Protein AF-A0A3C0HSE2-F1 (afdb_monomer_lite)

Sequence (175 aa):
MSKLARQLGLPSIPPALRPSRVMRAMEFPMRAPSTPKGVAPLPRRRTTGADYDTEWARSKPARMARAAIVDGPMRLAVAGLASPDRQGADRLLELEGPVIFAANHHSHLDTPLLLTSIPEPWRHKIVVGAAADYFFGTRITGAMSALGIGAIPIERAKTGRKSADLAAELIDDGW

Secondary structure (DSSP, 8-state):
--HHHHHTTPPPPPGGG-HHHHHHH--TTTSPPPPPTTSPPPP----SGGG---GGGGSHHHHHHHHHHIIIIIHHHHHHHH------GGGGTT--S----------TTHHHHHHHHS-TTTGGG--EEEEHHHHTSSHHHHHHHHHHH-EEEE--SS--SHHHHHHHHHHHTT-

Structure (mmCIF, N/CA/C/O backbone):
data_AF-A0A3C0HSE2-F1
#
_entry.id   AF-A0A3C0HSE2-F1
#
loop_
_atom_site.group_PDB
_atom_site.id
_atom_site.type_symbol
_atom_site.label_atom_id
_atom_site.label_alt_id
_atom_site.label_comp_id
_atom_site.label_asym_id
_atom_site.label_entity_id
_atom_site.label_seq_id
_atom_site.pdbx_PDB_ins_code
_atom_site.Cartn_x
_atom_site.Cartn_y
_atom_site.Cartn_z
_atom_site.occupancy
_atom_site.B_iso_or_equiv
_atom_site.auth_seq_id
_atom_site.auth_comp_id
_atom_site.auth_asym_id
_atom_site.auth_atom_id
_atom_site.pdbx_PDB_model_num
ATOM 1 N N . MET A 1 1 ? 26.996 17.270 -12.291 1.00 54.97 1 MET A N 1
ATOM 2 C CA . MET A 1 1 ? 27.295 18.038 -11.063 1.00 54.97 1 MET A CA 1
ATOM 3 C C . MET A 1 1 ? 26.092 18.907 -10.766 1.00 54.97 1 MET A C 1
ATOM 5 O O . MET A 1 1 ? 25.758 19.732 -11.609 1.00 54.97 1 MET A O 1
ATOM 9 N N . SER A 1 2 ? 25.435 18.696 -9.625 1.00 69.00 2 SER A N 1
ATOM 10 C CA . SER A 1 2 ? 24.426 19.636 -9.118 1.00 69.00 2 SER A CA 1
ATOM 11 C C . SER A 1 2 ? 25.072 21.018 -8.934 1.00 69.00 2 SER A C 1
ATOM 13 O O . SER A 1 2 ? 26.244 21.085 -8.554 1.00 69.00 2 SER A O 1
ATOM 15 N N . LYS A 1 3 ? 24.348 22.112 -9.228 1.00 66.00 3 LYS A N 1
ATOM 16 C CA . LYS A 1 3 ? 24.824 23.499 -9.021 1.00 66.00 3 LYS A CA 1
ATOM 17 C C . LYS A 1 3 ? 25.347 23.709 -7.589 1.00 66.00 3 LYS A C 1
ATOM 19 O O . LYS A 1 3 ? 26.368 24.364 -7.413 1.00 66.00 3 LYS A O 1
ATOM 24 N N . LEU A 1 4 ? 24.725 23.039 -6.617 1.00 63.28 4 LEU A N 1
ATOM 25 C CA . LEU A 1 4 ? 25.046 23.105 -5.190 1.00 63.28 4 LEU A CA 1
ATOM 26 C C . LEU A 1 4 ? 26.478 22.640 -4.861 1.00 63.28 4 LEU A C 1
ATOM 28 O O . LEU A 1 4 ? 27.189 23.286 -4.103 1.00 63.28 4 LEU A O 1
ATOM 32 N N . ALA A 1 5 ? 26.943 21.549 -5.481 1.00 65.75 5 ALA A N 1
ATOM 33 C CA . ALA A 1 5 ? 28.267 20.978 -5.203 1.00 65.75 5 ALA A CA 1
ATOM 34 C C . ALA A 1 5 ? 29.418 21.858 -5.720 1.00 65.75 5 ALA A C 1
ATOM 36 O O . ALA A 1 5 ? 30.522 21.816 -5.189 1.00 65.75 5 ALA A O 1
ATOM 37 N N . ARG A 1 6 ? 29.146 22.668 -6.752 1.00 67.50 6 ARG A N 1
ATOM 38 C CA . ARG A 1 6 ? 30.095 23.644 -7.301 1.00 67.50 6 ARG A CA 1
ATOM 39 C C . ARG A 1 6 ? 30.214 24.883 -6.411 1.00 67.50 6 ARG A C 1
ATOM 41 O O . ARG A 1 6 ? 31.293 25.443 -6.306 1.00 67.50 6 ARG A O 1
ATOM 48 N N . GLN A 1 7 ? 29.112 25.274 -5.771 1.00 72.38 7 GLN A N 1
ATOM 49 C CA . GLN A 1 7 ? 29.040 26.432 -4.879 1.00 72.38 7 GLN A CA 1
ATOM 50 C C . GLN A 1 7 ? 29.695 26.163 -3.511 1.00 72.38 7 GLN A C 1
ATOM 52 O O . GLN A 1 7 ? 30.172 27.092 -2.874 1.00 72.38 7 GLN A O 1
ATOM 57 N N . LEU A 1 8 ? 29.771 24.893 -3.094 1.00 80.19 8 LEU A N 1
ATOM 58 C CA . LEU A 1 8 ? 30.380 24.441 -1.834 1.00 80.19 8 LEU A CA 1
ATOM 59 C C . LEU A 1 8 ? 31.861 24.024 -1.954 1.00 80.19 8 LEU A C 1
ATOM 61 O O . LEU A 1 8 ? 32.409 23.464 -1.011 1.00 80.19 8 LEU A O 1
ATOM 65 N N . GLY A 1 9 ? 32.508 24.234 -3.108 1.00 74.75 9 GLY A N 1
ATOM 66 C CA . GLY A 1 9 ? 33.935 23.920 -3.293 1.00 74.75 9 GLY A CA 1
ATOM 67 C C . GLY A 1 9 ? 34.300 22.434 -3.155 1.00 74.75 9 GLY A C 1
ATOM 68 O O . GLY A 1 9 ? 35.465 22.105 -2.946 1.00 74.75 9 GLY A O 1
ATOM 69 N N . LEU A 1 10 ? 33.325 21.524 -3.259 1.00 76.50 10 LEU A N 1
ATOM 70 C CA . LEU A 1 10 ? 33.567 20.094 -3.080 1.00 76.50 10 LEU A CA 1
ATOM 71 C C . LEU A 1 10 ? 34.383 19.527 -4.256 1.00 76.50 10 LEU A C 1
ATOM 73 O O . LEU A 1 10 ? 34.066 19.819 -5.417 1.00 76.50 10 LEU A O 1
ATOM 77 N N . PRO A 1 11 ? 35.397 18.678 -3.991 1.00 74.12 11 PRO A N 1
ATOM 78 C CA . PRO A 1 11 ? 36.208 18.079 -5.041 1.00 74.12 11 PRO A CA 1
ATOM 79 C C . PRO A 1 11 ? 35.335 17.247 -5.987 1.00 74.12 11 PRO A C 1
ATOM 81 O O . PRO A 1 11 ? 34.478 16.461 -5.574 1.00 74.12 11 PRO A O 1
ATOM 84 N N . SER A 1 12 ? 35.535 17.426 -7.293 1.00 71.50 12 SER A N 1
ATOM 85 C CA . SER A 1 12 ? 34.778 16.688 -8.300 1.00 71.50 12 SER A CA 1
ATOM 86 C C . SER A 1 12 ? 35.181 15.216 -8.294 1.00 71.50 12 SER A C 1
ATOM 88 O O . SER A 1 12 ? 36.361 14.906 -8.446 1.00 71.50 12 SER A O 1
ATOM 90 N N . ILE A 1 13 ? 34.203 14.311 -8.208 1.00 71.56 13 ILE A N 1
ATOM 91 C CA . ILE A 1 13 ? 34.463 12.869 -8.294 1.00 71.56 13 ILE A CA 1
ATOM 92 C C . ILE A 1 13 ? 35.152 12.562 -9.637 1.00 71.56 13 ILE A C 1
ATOM 94 O O . ILE A 1 13 ? 34.571 12.869 -10.696 1.00 71.56 13 ILE A O 1
ATOM 98 N N . PRO A 1 14 ? 36.349 11.941 -9.621 1.00 76.44 14 PRO A N 1
ATOM 99 C CA . PRO A 1 14 ? 37.056 11.551 -10.830 1.00 76.44 14 PRO A CA 1
ATOM 100 C C . PRO A 1 14 ? 36.154 10.715 -11.746 1.00 76.44 14 PRO A C 1
ATOM 102 O O . PRO A 1 14 ? 35.391 9.880 -11.256 1.00 76.44 14 PRO A O 1
ATOM 105 N N . PRO A 1 15 ? 36.226 10.869 -13.080 1.00 70.69 15 PRO A N 1
ATOM 106 C CA . PRO A 1 15 ? 35.375 10.128 -14.013 1.00 70.69 15 PRO A CA 1
ATOM 107 C C . PRO A 1 15 ? 35.426 8.602 -13.846 1.00 70.69 15 PRO A C 1
ATOM 109 O O . PRO A 1 15 ? 34.449 7.928 -14.168 1.00 70.69 15 PRO A O 1
ATOM 112 N N . ALA A 1 16 ? 36.551 8.066 -13.365 1.00 70.44 16 ALA A N 1
ATOM 113 C CA . ALA A 1 16 ? 36.746 6.646 -13.067 1.00 70.44 16 ALA A CA 1
ATOM 114 C C . ALA A 1 16 ? 35.949 6.165 -11.839 1.00 70.44 16 ALA A C 1
ATOM 116 O O . ALA A 1 16 ? 35.506 5.026 -11.811 1.00 70.44 16 ALA A O 1
ATOM 117 N N . LEU A 1 17 ? 35.703 7.051 -10.870 1.00 70.19 17 LEU A N 1
ATOM 118 C CA . LEU A 1 17 ? 34.993 6.763 -9.619 1.00 70.19 17 LEU A CA 1
ATOM 119 C C . LEU A 1 17 ? 33.511 7.162 -9.674 1.00 70.19 17 LEU A C 1
ATOM 121 O O . LEU A 1 17 ? 32.805 7.130 -8.669 1.00 70.19 17 LEU A O 1
ATOM 125 N N . ARG A 1 18 ? 33.006 7.557 -10.849 1.00 78.38 18 ARG A N 1
ATOM 126 C CA . ARG A 1 18 ? 31.585 7.876 -11.013 1.00 78.38 18 ARG A CA 1
ATOM 127 C C . ARG A 1 18 ? 30.754 6.593 -10.890 1.00 78.38 18 ARG A C 1
ATOM 129 O O . ARG A 1 18 ? 30.978 5.677 -11.686 1.00 78.38 18 ARG A O 1
ATOM 136 N N . PRO A 1 19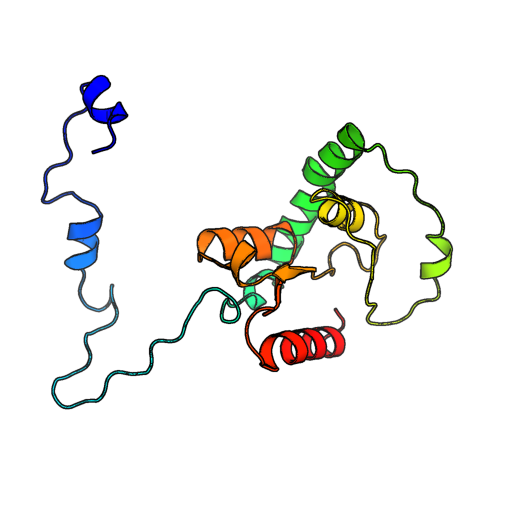 ? 29.735 6.549 -10.010 1.00 72.38 19 PRO A N 1
ATOM 137 C CA . PRO A 1 19 ? 28.938 5.342 -9.773 1.00 72.38 19 PRO A CA 1
ATOM 138 C C . PRO A 1 19 ? 28.349 4.736 -11.053 1.00 72.38 19 PRO A C 1
ATOM 140 O O . PRO A 1 19 ? 28.356 3.526 -11.238 1.00 72.38 19 PRO A O 1
ATOM 143 N N . SER A 1 20 ? 27.916 5.577 -11.998 1.00 74.06 20 SER A N 1
ATOM 144 C CA . SER A 1 20 ? 27.351 5.130 -13.276 1.00 74.06 20 SER A CA 1
ATOM 145 C C . SER A 1 20 ? 28.351 4.421 -14.196 1.00 74.06 20 SER A C 1
ATOM 147 O O . SER A 1 20 ? 27.945 3.573 -14.988 1.00 74.06 20 SER A O 1
ATOM 149 N N . ARG A 1 21 ? 29.646 4.757 -14.116 1.00 73.56 21 ARG A N 1
ATOM 150 C CA . ARG A 1 21 ? 30.704 4.120 -14.913 1.00 73.56 21 ARG A CA 1
ATOM 151 C C . ARG A 1 21 ? 31.123 2.797 -14.289 1.00 73.56 21 ARG A C 1
ATOM 153 O O . ARG A 1 21 ? 31.209 1.810 -15.008 1.00 73.56 21 ARG A O 1
ATOM 160 N N . VAL A 1 22 ? 31.282 2.780 -12.965 1.00 73.94 22 VAL A N 1
ATOM 161 C CA . VAL A 1 22 ? 31.542 1.560 -12.187 1.00 73.94 22 VAL A CA 1
ATOM 162 C C . VAL A 1 22 ? 30.430 0.540 -12.435 1.00 73.94 22 VAL A C 1
ATOM 164 O O . VAL A 1 22 ? 30.717 -0.581 -12.834 1.00 73.94 22 VAL A O 1
ATOM 167 N N . MET A 1 23 ? 29.158 0.949 -12.351 1.00 72.75 23 MET A N 1
ATOM 168 C CA . MET A 1 23 ? 28.027 0.058 -12.640 1.00 72.75 23 MET A CA 1
ATOM 169 C C . MET A 1 23 ? 27.995 -0.471 -14.079 1.00 72.75 23 MET A C 1
ATOM 171 O O . MET A 1 23 ? 27.506 -1.574 -14.311 1.00 72.75 23 MET A O 1
ATOM 175 N N . ARG A 1 24 ? 28.477 0.306 -15.057 1.00 71.88 24 ARG A N 1
ATOM 176 C CA . ARG A 1 24 ? 28.509 -0.105 -16.470 1.00 71.88 24 ARG A CA 1
ATOM 177 C C . ARG A 1 24 ? 29.668 -1.063 -16.773 1.00 71.88 24 ARG A C 1
ATOM 179 O O . ARG A 1 24 ? 29.560 -1.821 -17.726 1.00 71.88 24 ARG A O 1
ATOM 186 N N . ALA A 1 25 ? 30.736 -1.015 -15.979 1.00 78.38 25 ALA A N 1
ATOM 187 C CA . ALA A 1 25 ? 31.895 -1.899 -16.091 1.00 78.38 25 ALA A CA 1
ATOM 188 C C . ALA A 1 25 ? 31.715 -3.238 -15.354 1.00 78.38 25 ALA A C 1
ATOM 190 O O . ALA A 1 25 ? 32.562 -4.113 -15.481 1.00 78.38 25 ALA A O 1
ATOM 191 N N . MET A 1 26 ? 30.637 -3.407 -14.578 1.00 84.25 26 MET A N 1
ATOM 192 C CA . MET A 1 26 ? 30.343 -4.681 -13.925 1.00 84.25 26 MET A CA 1
ATOM 193 C C . MET A 1 26 ? 29.929 -5.736 -14.953 1.00 84.25 26 MET A C 1
ATOM 195 O O . MET A 1 26 ? 28.973 -5.539 -15.709 1.00 84.25 26 MET A O 1
ATOM 199 N N . GLU A 1 27 ? 30.618 -6.871 -14.922 1.00 84.75 27 GLU A N 1
ATOM 200 C CA . GLU A 1 27 ? 30.312 -8.054 -15.723 1.00 84.75 27 GLU A CA 1
ATOM 201 C C . GLU A 1 27 ? 29.588 -9.117 -14.885 1.00 84.75 27 GLU A C 1
ATOM 203 O O . GLU A 1 27 ? 29.265 -8.917 -13.709 1.00 84.75 27 GLU A O 1
ATOM 208 N N . PHE A 1 28 ? 29.284 -10.253 -15.505 1.00 83.25 28 PHE A N 1
ATOM 209 C CA . PHE A 1 28 ? 28.778 -11.423 -14.796 1.00 83.25 28 PHE A CA 1
ATOM 210 C C . PHE A 1 28 ? 29.772 -11.849 -13.694 1.00 83.25 28 PHE A C 1
ATOM 212 O O . PHE A 1 28 ? 30.975 -11.845 -13.954 1.00 83.25 28 PHE A O 1
ATOM 219 N N . PRO A 1 29 ? 29.325 -12.217 -12.476 1.00 84.81 29 PRO A N 1
ATOM 220 C CA . PRO A 1 29 ? 27.942 -12.445 -12.030 1.00 84.81 29 PRO A CA 1
ATOM 221 C C . PRO A 1 29 ? 27.221 -11.207 -11.468 1.00 84.81 29 PRO A C 1
ATOM 223 O O . PRO A 1 29 ? 26.049 -11.288 -11.109 1.00 84.81 29 PRO A O 1
ATOM 226 N N . MET A 1 30 ? 27.883 -10.051 -11.406 1.00 85.94 30 MET A N 1
ATOM 227 C CA . MET A 1 30 ? 27.337 -8.833 -10.788 1.00 85.94 30 MET A CA 1
ATOM 228 C C . MET A 1 30 ? 26.272 -8.138 -11.650 1.00 85.94 30 MET A C 1
ATOM 230 O O . MET A 1 30 ? 25.487 -7.326 -11.155 1.00 85.94 30 MET A O 1
ATOM 234 N N . ARG A 1 31 ? 26.224 -8.452 -12.949 1.00 82.69 31 ARG A N 1
ATOM 235 C CA . ARG A 1 31 ? 25.198 -8.001 -13.893 1.00 82.69 31 ARG A CA 1
ATOM 236 C C . ARG A 1 31 ? 24.801 -9.149 -14.820 1.00 82.69 31 ARG A C 1
ATOM 238 O O . ARG A 1 31 ? 25.627 -9.983 -15.179 1.00 82.69 31 ARG A O 1
ATOM 245 N N . ALA A 1 32 ? 23.533 -9.163 -15.235 1.00 81.44 32 ALA A N 1
ATOM 246 C CA . ALA A 1 32 ? 23.051 -10.116 -16.230 1.00 81.44 32 ALA A CA 1
ATOM 247 C C . ALA A 1 32 ? 23.893 -10.040 -17.526 1.00 81.44 32 ALA A C 1
ATOM 249 O O . ALA A 1 32 ? 24.188 -8.925 -17.982 1.00 81.44 32 ALA A O 1
ATOM 250 N N . PRO A 1 33 ? 24.260 -11.189 -18.124 1.00 83.56 33 PRO A N 1
ATOM 251 C CA . PRO A 1 33 ? 25.028 -11.222 -19.362 1.00 83.56 33 PRO A CA 1
ATOM 252 C C . PRO A 1 33 ? 24.231 -10.600 -20.516 1.00 83.56 33 PRO A C 1
ATOM 254 O O . PRO A 1 33 ? 22.997 -10.543 -20.497 1.00 83.56 33 PRO A O 1
ATOM 257 N N . SER A 1 34 ? 24.936 -10.115 -21.536 1.00 83.38 34 SER A N 1
ATOM 258 C CA . SER A 1 34 ? 24.299 -9.710 -22.787 1.00 83.38 34 SER A CA 1
ATOM 259 C C . SER A 1 34 ? 23.738 -10.931 -23.520 1.00 83.38 34 SER A C 1
ATOM 261 O O . SER A 1 34 ? 24.253 -12.042 -23.403 1.00 83.38 34 SER A O 1
ATOM 263 N N . THR A 1 35 ? 22.671 -10.730 -24.293 1.00 87.69 35 THR A N 1
ATOM 264 C CA . THR A 1 35 ? 22.144 -11.781 -25.167 1.00 87.69 35 THR A CA 1
ATOM 265 C C . THR A 1 35 ? 23.211 -12.165 -26.205 1.00 87.69 35 THR A C 1
ATOM 267 O O . THR A 1 35 ? 23.737 -11.261 -26.866 1.00 87.69 35 THR A O 1
ATOM 270 N N . PRO A 1 36 ? 23.544 -13.463 -26.363 1.00 90.25 36 PRO A N 1
ATOM 271 C CA . PRO A 1 36 ? 24.491 -13.918 -27.375 1.00 90.25 36 PRO A CA 1
ATOM 272 C C . PRO A 1 36 ? 24.096 -13.480 -28.788 1.00 90.25 36 PRO A C 1
ATOM 274 O O . PRO A 1 36 ? 22.914 -13.343 -29.112 1.00 90.25 36 PRO A O 1
ATOM 277 N N . LYS A 1 37 ? 25.093 -13.287 -29.657 1.00 89.31 37 LYS A N 1
ATOM 278 C CA . LYS A 1 37 ? 24.847 -12.966 -31.069 1.00 89.31 37 LYS A CA 1
ATOM 279 C C . LYS A 1 37 ? 24.054 -14.102 -31.727 1.00 89.31 37 LYS A C 1
ATOM 281 O O . LYS A 1 37 ? 24.362 -15.267 -31.509 1.00 89.31 37 LYS A O 1
ATOM 286 N N . GLY A 1 38 ? 23.049 -13.756 -32.530 1.00 91.00 38 GLY A N 1
ATOM 287 C CA . GLY A 1 38 ? 22.179 -14.728 -33.206 1.00 91.00 38 GLY A CA 1
ATOM 288 C C . GLY A 1 38 ? 20.994 -15.226 -32.371 1.00 91.00 38 GLY A C 1
ATOM 289 O O . GLY A 1 38 ? 20.150 -15.935 -32.906 1.00 91.00 38 GLY A O 1
ATOM 290 N N . VAL A 1 39 ? 20.883 -14.826 -31.097 1.00 90.38 39 VAL A N 1
ATOM 291 C CA . VAL A 1 39 ? 19.738 -15.160 -30.237 1.00 90.38 39 VAL A CA 1
ATOM 292 C C . VAL A 1 39 ? 18.840 -13.936 -30.071 1.00 90.38 39 VAL A C 1
ATOM 294 O O . VAL A 1 39 ? 19.315 -12.841 -29.765 1.00 90.38 39 VAL A O 1
ATOM 297 N N . ALA A 1 40 ? 17.531 -14.114 -30.259 1.00 88.06 40 ALA A N 1
ATOM 298 C CA . ALA A 1 40 ? 16.558 -13.056 -30.014 1.00 88.06 40 ALA A CA 1
ATOM 299 C C . ALA A 1 40 ? 16.554 -12.678 -28.516 1.00 88.06 40 ALA A C 1
ATOM 301 O O . ALA A 1 40 ? 16.404 -13.560 -27.665 1.00 88.06 40 ALA A O 1
ATOM 302 N N . PRO A 1 41 ? 16.712 -11.390 -28.157 1.00 85.88 41 PRO A N 1
ATOM 303 C CA . PRO A 1 41 ? 16.628 -10.963 -26.767 1.00 85.88 41 PRO A CA 1
ATOM 304 C C . PRO A 1 41 ? 15.264 -11.286 -26.163 1.00 85.88 41 PRO A C 1
ATOM 306 O O . PRO A 1 41 ? 14.230 -11.100 -26.807 1.00 85.88 41 PRO A O 1
ATOM 309 N N . LEU A 1 42 ? 15.258 -11.709 -24.897 1.00 84.38 42 LEU A N 1
ATOM 310 C CA . LEU A 1 42 ? 14.013 -11.896 -24.160 1.00 84.38 42 LEU A CA 1
ATOM 311 C C . LEU A 1 42 ? 13.225 -10.575 -24.104 1.00 84.38 42 LEU A C 1
ATOM 313 O O . LEU A 1 42 ? 13.831 -9.508 -23.921 1.00 84.38 42 LEU A O 1
ATOM 317 N N . PRO A 1 43 ? 11.883 -10.623 -24.198 1.00 84.50 43 PRO A N 1
ATOM 318 C CA . PRO A 1 43 ? 11.053 -9.448 -23.989 1.00 84.50 43 PRO A CA 1
ATOM 319 C C . PRO A 1 43 ? 11.379 -8.814 -22.637 1.00 84.50 43 PRO A C 1
ATOM 321 O O . PRO A 1 43 ? 11.395 -9.484 -21.600 1.00 84.50 43 PRO A O 1
ATOM 324 N N . ARG A 1 44 ? 11.649 -7.505 -22.626 1.00 79.50 44 ARG A N 1
ATOM 325 C CA . ARG A 1 44 ? 11.882 -6.787 -21.371 1.00 79.50 44 ARG A CA 1
ATOM 326 C C . ARG A 1 44 ? 10.583 -6.749 -20.576 1.00 79.50 44 ARG A C 1
ATOM 328 O O . ARG A 1 44 ? 9.655 -6.033 -20.946 1.00 79.50 44 ARG A O 1
ATOM 335 N N . ARG A 1 45 ? 10.542 -7.479 -19.462 1.00 83.75 45 ARG A N 1
ATOM 336 C CA . ARG A 1 45 ? 9.462 -7.355 -18.482 1.00 83.75 45 ARG A CA 1
ATOM 337 C C . ARG A 1 45 ? 9.501 -5.952 -17.884 1.00 83.75 45 ARG A C 1
ATOM 339 O O . ARG A 1 45 ? 10.546 -5.493 -17.415 1.00 83.75 45 ARG A O 1
ATOM 346 N N . ARG A 1 46 ? 8.367 -5.259 -17.936 1.00 87.88 46 ARG A N 1
ATOM 347 C CA . ARG A 1 46 ? 8.172 -4.014 -17.195 1.00 87.88 46 ARG A CA 1
ATOM 348 C C . ARG A 1 46 ? 8.116 -4.352 -15.706 1.00 87.88 46 ARG A C 1
ATOM 350 O O . ARG A 1 46 ? 7.651 -5.417 -15.332 1.00 87.88 46 ARG A O 1
ATOM 357 N N . THR A 1 47 ? 8.649 -3.466 -14.874 1.00 91.31 47 THR A N 1
ATOM 358 C CA . THR A 1 47 ? 8.710 -3.647 -13.410 1.00 91.31 47 THR A CA 1
ATOM 359 C C . THR A 1 47 ? 8.181 -2.407 -12.691 1.00 91.31 47 THR A C 1
ATOM 361 O O . THR A 1 47 ? 8.686 -2.037 -11.636 1.00 91.31 47 THR A O 1
ATOM 364 N N . THR A 1 48 ? 7.314 -1.657 -13.359 1.00 94.38 48 THR A N 1
ATOM 365 C CA . THR A 1 48 ? 6.726 -0.382 -12.934 1.00 94.38 48 THR A CA 1
ATOM 366 C C . THR A 1 48 ? 5.327 -0.294 -13.542 1.00 94.38 48 THR A C 1
ATOM 368 O O . THR A 1 48 ? 4.982 -1.079 -14.431 1.00 94.38 48 THR A O 1
ATOM 371 N N . GLY A 1 49 ? 4.518 0.657 -13.085 1.00 93.81 49 GLY A N 1
ATOM 372 C CA . GLY A 1 49 ? 3.120 0.761 -13.481 1.00 93.81 49 GLY A CA 1
ATOM 373 C C . GLY A 1 49 ? 2.332 -0.477 -13.057 1.00 93.81 49 GLY A C 1
ATOM 374 O O . GLY A 1 49 ? 2.552 -1.019 -11.976 1.00 93.81 49 GLY A O 1
ATOM 375 N N . ALA A 1 50 ? 1.454 -0.948 -13.944 1.00 93.38 50 ALA A N 1
ATOM 376 C CA . ALA A 1 50 ? 0.622 -2.131 -13.726 1.00 93.38 50 ALA A CA 1
ATOM 377 C C . ALA A 1 50 ? 1.431 -3.431 -13.564 1.00 93.38 50 ALA A C 1
ATOM 379 O O . ALA A 1 50 ? 0.908 -4.436 -13.096 1.00 93.38 50 ALA A O 1
ATOM 380 N N . ASP A 1 51 ? 2.710 -3.419 -13.951 1.00 93.62 51 ASP A N 1
ATOM 381 C CA . ASP A 1 51 ? 3.607 -4.572 -13.884 1.00 93.62 51 ASP A CA 1
ATOM 382 C C . ASP A 1 51 ? 4.510 -4.579 -12.643 1.00 93.62 51 ASP A C 1
ATOM 384 O O . ASP A 1 51 ? 5.422 -5.400 -12.553 1.00 93.62 51 ASP A O 1
ATOM 388 N N . TYR A 1 52 ? 4.315 -3.649 -11.706 1.00 95.81 52 TYR A N 1
ATOM 389 C CA . TYR A 1 52 ? 5.065 -3.658 -10.456 1.00 95.81 52 TYR A CA 1
ATOM 390 C C . TYR A 1 52 ? 4.612 -4.816 -9.556 1.00 95.81 52 TYR A C 1
ATOM 392 O O . TYR A 1 52 ? 3.422 -4.981 -9.299 1.00 95.81 52 TYR A O 1
ATOM 400 N N . ASP A 1 53 ? 5.574 -5.590 -9.056 1.00 95.19 53 ASP A N 1
ATOM 401 C CA . ASP A 1 53 ? 5.326 -6.689 -8.126 1.00 95.19 53 ASP A CA 1
ATOM 402 C C . ASP A 1 53 ? 5.138 -6.159 -6.695 1.00 95.19 53 ASP A C 1
ATOM 404 O O . ASP A 1 53 ? 6.048 -5.571 -6.103 1.00 95.19 53 ASP A O 1
ATOM 408 N N . THR A 1 54 ? 3.938 -6.361 -6.150 1.00 97.06 54 THR A N 1
ATOM 409 C CA . THR A 1 54 ? 3.546 -5.946 -4.796 1.00 97.06 54 THR A CA 1
ATOM 410 C C . THR A 1 54 ? 3.477 -7.102 -3.804 1.00 97.06 54 THR A C 1
ATOM 412 O O . THR A 1 54 ? 3.180 -6.867 -2.632 1.00 97.06 54 THR A O 1
ATOM 415 N N . GLU A 1 55 ? 3.751 -8.340 -4.223 1.00 96.62 55 GLU A N 1
ATOM 416 C CA . GLU A 1 55 ? 3.588 -9.528 -3.379 1.00 96.62 55 GLU A CA 1
ATOM 417 C C . GLU A 1 55 ? 4.470 -9.484 -2.135 1.00 96.62 55 GLU A C 1
ATOM 419 O O . GLU A 1 55 ? 4.007 -9.720 -1.016 1.00 96.62 55 GLU A O 1
ATOM 424 N N . TRP A 1 56 ? 5.715 -9.041 -2.290 1.00 97.50 56 TRP A N 1
ATOM 425 C CA . TRP A 1 56 ? 6.644 -8.879 -1.174 1.00 97.50 56 TRP A CA 1
ATOM 426 C C . TRP A 1 56 ? 6.097 -7.958 -0.062 1.00 97.50 56 TRP A C 1
ATOM 428 O O . TRP A 1 56 ? 6.404 -8.166 1.116 1.00 97.50 56 TRP A O 1
ATOM 438 N N . ALA A 1 57 ? 5.253 -6.972 -0.399 1.00 97.38 57 ALA A N 1
ATOM 439 C CA . ALA A 1 57 ? 4.669 -6.028 0.558 1.00 97.38 57 ALA A CA 1
ATOM 440 C C . ALA A 1 57 ? 3.534 -6.643 1.403 1.00 97.38 57 ALA A C 1
ATOM 442 O O . ALA A 1 57 ? 3.057 -6.026 2.366 1.00 97.38 57 ALA A O 1
ATOM 443 N N . ARG A 1 58 ? 3.115 -7.869 1.065 1.00 96.69 58 ARG A N 1
ATOM 444 C CA . ARG A 1 58 ? 2.173 -8.697 1.830 1.00 96.69 58 ARG A CA 1
ATOM 445 C C . ARG A 1 58 ? 2.866 -9.665 2.794 1.00 96.69 58 ARG A C 1
ATOM 447 O O . ARG A 1 58 ? 2.199 -10.255 3.644 1.00 96.69 58 ARG A O 1
ATOM 454 N N . SER A 1 59 ? 4.195 -9.781 2.739 1.00 97.31 59 SER A N 1
ATOM 455 C CA . SER A 1 59 ? 4.972 -10.567 3.706 1.00 97.31 59 SER A CA 1
ATOM 456 C C . SER A 1 59 ? 4.778 -10.067 5.147 1.00 97.31 59 SER A C 1
ATOM 458 O O . SER A 1 59 ? 4.536 -8.881 5.385 1.00 97.31 59 SER A O 1
ATOM 460 N N . LYS A 1 60 ? 4.915 -10.960 6.141 1.00 97.19 60 LYS A N 1
ATOM 461 C CA . LYS A 1 60 ? 4.751 -10.605 7.566 1.00 97.19 60 LYS A CA 1
ATOM 462 C C . LYS A 1 60 ? 5.613 -9.402 7.992 1.00 97.19 60 LYS A C 1
ATOM 464 O O . LYS A 1 60 ? 5.047 -8.493 8.598 1.00 97.19 60 LYS A O 1
ATOM 469 N N . PRO A 1 61 ? 6.916 -9.317 7.647 1.00 98.12 61 PRO A N 1
ATOM 470 C CA . PRO A 1 61 ? 7.730 -8.161 8.022 1.00 98.12 61 PRO A CA 1
ATOM 471 C C . PRO A 1 61 ? 7.230 -6.854 7.400 1.00 98.12 61 PRO A C 1
ATOM 473 O O . PRO A 1 61 ? 7.141 -5.843 8.092 1.00 98.12 61 PRO A O 1
ATOM 476 N N . ALA A 1 62 ? 6.845 -6.871 6.118 1.00 97.94 62 ALA A N 1
ATOM 477 C CA . ALA A 1 62 ? 6.307 -5.688 5.449 1.00 97.94 62 ALA A CA 1
ATOM 478 C C . ALA A 1 62 ? 4.977 -5.237 6.071 1.00 97.94 62 ALA A C 1
ATOM 480 O O . ALA A 1 62 ? 4.769 -4.044 6.286 1.00 97.94 62 ALA A O 1
ATOM 481 N N . ARG A 1 63 ? 4.101 -6.184 6.431 1.00 97.69 63 ARG A N 1
ATOM 482 C CA . ARG A 1 63 ? 2.840 -5.897 7.129 1.00 97.69 63 ARG A CA 1
ATOM 483 C C . ARG A 1 63 ? 3.062 -5.308 8.519 1.00 97.69 63 ARG A C 1
ATOM 485 O O . ARG A 1 63 ? 2.380 -4.355 8.872 1.00 97.69 63 ARG A O 1
ATOM 492 N N . MET A 1 64 ? 4.022 -5.828 9.283 1.00 98.19 64 MET A N 1
ATOM 493 C CA . MET A 1 64 ? 4.375 -5.278 10.597 1.00 98.19 64 MET A CA 1
ATOM 494 C C . MET A 1 64 ? 4.949 -3.864 10.483 1.00 98.19 64 MET A C 1
ATOM 496 O O . MET A 1 64 ? 4.550 -2.975 11.230 1.00 98.19 64 MET A O 1
ATOM 500 N N . ALA A 1 65 ? 5.843 -3.637 9.518 1.00 98.25 65 ALA A N 1
ATOM 501 C CA . ALA A 1 65 ? 6.376 -2.307 9.244 1.00 98.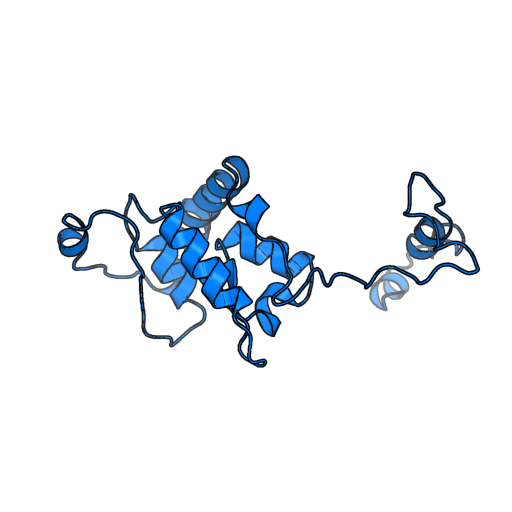25 65 ALA A CA 1
ATOM 502 C C . ALA A 1 65 ? 5.257 -1.329 8.851 1.00 98.25 65 ALA A C 1
ATOM 504 O O . ALA A 1 65 ? 5.197 -0.219 9.376 1.00 98.25 65 ALA A O 1
ATOM 505 N N . ARG A 1 66 ? 4.328 -1.758 7.988 1.00 98.25 66 ARG A N 1
ATOM 506 C CA . ARG A 1 66 ? 3.148 -0.968 7.627 1.00 98.25 66 ARG A CA 1
ATOM 507 C C . ARG A 1 66 ? 2.268 -0.671 8.837 1.00 98.25 66 ARG A C 1
ATOM 509 O O . ARG A 1 66 ? 1.883 0.477 9.008 1.00 98.25 66 ARG A O 1
ATOM 516 N N . ALA A 1 67 ? 1.986 -1.659 9.685 1.00 98.19 67 ALA A N 1
ATOM 517 C CA . ALA A 1 67 ? 1.205 -1.461 10.904 1.00 98.19 67 ALA A CA 1
ATOM 518 C C . ALA A 1 67 ? 1.846 -0.398 11.809 1.00 98.19 67 ALA A C 1
ATOM 520 O O . ALA A 1 67 ? 1.164 0.528 12.233 1.00 98.19 67 ALA A O 1
ATOM 521 N N . ALA A 1 68 ? 3.170 -0.439 11.998 1.00 98.44 68 ALA A N 1
ATOM 522 C CA . ALA A 1 68 ? 3.888 0.582 12.760 1.00 98.44 68 ALA A CA 1
ATOM 523 C C . ALA A 1 68 ? 3.779 1.989 12.135 1.00 98.44 68 ALA A C 1
ATOM 525 O O . ALA A 1 68 ? 3.628 2.974 12.857 1.00 98.44 68 ALA A O 1
ATOM 526 N N . ILE A 1 69 ? 3.822 2.098 10.801 1.00 98.19 69 ILE A N 1
ATOM 527 C CA . ILE A 1 69 ? 3.624 3.371 10.086 1.00 98.19 69 ILE A CA 1
ATOM 528 C C . ILE A 1 69 ? 2.186 3.883 10.268 1.00 98.19 69 ILE A C 1
ATOM 530 O O . ILE A 1 69 ? 1.990 5.068 10.549 1.00 98.19 69 ILE A O 1
ATOM 534 N N . VAL A 1 70 ? 1.196 3.002 10.099 1.00 98.31 70 VAL A N 1
ATOM 535 C CA . VAL A 1 70 ? -0.236 3.325 10.171 1.00 98.31 70 VAL A CA 1
ATOM 536 C C . VAL A 1 70 ? -0.628 3.731 11.591 1.00 98.31 70 VAL A C 1
ATOM 538 O O . VAL A 1 70 ? -1.176 4.815 11.782 1.00 98.31 70 VAL A O 1
ATOM 541 N N . ASP A 1 71 ? -0.301 2.916 12.592 1.00 97.94 71 ASP A N 1
ATOM 542 C CA . ASP A 1 71 ? -0.713 3.141 13.981 1.00 97.94 71 ASP A CA 1
ATOM 543 C C . ASP A 1 71 ? 0.103 4.229 14.687 1.00 97.94 71 ASP A C 1
ATOM 545 O O . ASP A 1 71 ? -0.378 4.823 15.652 1.00 97.94 71 ASP A O 1
ATOM 549 N N . GLY A 1 72 ? 1.317 4.511 14.206 1.00 97.88 72 GLY A N 1
ATOM 550 C CA . GLY A 1 72 ? 2.186 5.550 14.746 1.00 97.88 72 GLY A CA 1
ATOM 551 C C . GLY A 1 72 ? 2.026 6.893 14.022 1.00 97.88 72 GLY A C 1
ATOM 552 O O . GLY A 1 72 ? 1.055 7.621 14.257 1.00 97.88 72 GLY A O 1
ATOM 553 N N . PRO A 1 73 ? 2.991 7.274 13.163 1.00 98.12 73 PRO A N 1
ATOM 554 C CA . PRO A 1 73 ? 3.050 8.614 12.587 1.00 98.12 73 PRO A CA 1
ATOM 555 C C . PRO A 1 73 ? 1.824 8.965 11.738 1.00 98.12 73 PRO A C 1
ATOM 557 O O . PRO A 1 73 ? 1.376 10.110 11.777 1.00 98.12 73 PRO A O 1
ATOM 560 N N . MET A 1 74 ? 1.253 8.011 10.994 1.00 98.25 74 MET A N 1
ATOM 561 C CA . MET A 1 74 ? 0.095 8.285 10.141 1.00 98.25 74 MET A CA 1
ATOM 562 C C . MET A 1 74 ? -1.149 8.610 10.971 1.00 98.25 74 MET A C 1
ATOM 564 O O . MET A 1 74 ? -1.798 9.624 10.718 1.00 98.25 74 MET A O 1
ATOM 568 N N . ARG A 1 75 ? -1.459 7.8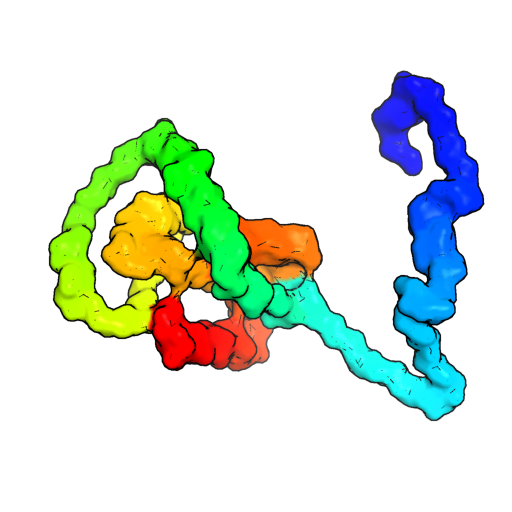03 11.992 1.00 97.50 75 ARG A N 1
ATOM 569 C CA . ARG A 1 75 ? -2.588 8.058 12.894 1.00 97.50 75 ARG A CA 1
ATOM 570 C C . ARG A 1 75 ? -2.446 9.379 13.636 1.00 97.50 75 ARG A C 1
ATOM 572 O O . ARG A 1 75 ? -3.430 10.106 13.745 1.00 97.50 75 ARG A O 1
ATOM 579 N N . LEU A 1 76 ? -1.239 9.715 14.096 1.00 97.88 76 LEU A N 1
ATOM 580 C CA . LEU A 1 76 ? -0.974 11.003 14.738 1.00 97.88 76 LEU A CA 1
ATOM 581 C C . LEU A 1 76 ? -1.200 12.174 13.771 1.00 97.88 76 LEU A C 1
ATOM 583 O O . LEU A 1 76 ? -1.869 13.142 14.127 1.00 97.88 76 LEU A O 1
ATOM 587 N N . ALA A 1 77 ? -0.690 12.072 12.541 1.00 97.75 77 ALA A N 1
ATOM 588 C CA . ALA A 1 77 ? -0.880 13.101 11.523 1.00 97.75 77 ALA A CA 1
ATOM 589 C C . ALA A 1 77 ? -2.365 13.294 11.180 1.00 97.75 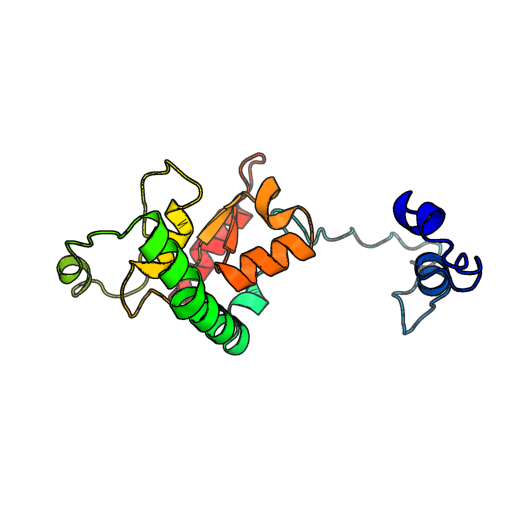77 ALA A C 1
ATOM 591 O O . ALA A 1 77 ? -2.845 14.423 11.158 1.00 97.75 77 ALA A O 1
ATOM 592 N N . VAL A 1 78 ? -3.114 12.205 10.975 1.00 98.06 78 VAL A N 1
ATOM 593 C CA . VAL A 1 78 ? -4.561 12.259 10.706 1.00 98.06 78 VAL A CA 1
ATOM 594 C C . VAL A 1 78 ? -5.321 12.859 11.890 1.00 98.06 78 VAL A C 1
ATOM 596 O O . VAL A 1 78 ? -6.202 13.692 11.689 1.00 98.06 78 VAL A O 1
ATOM 599 N N . ALA A 1 79 ? -4.972 12.486 13.124 1.00 97.31 79 ALA A N 1
ATOM 600 C CA . ALA A 1 79 ? -5.585 13.061 14.317 1.00 97.31 79 ALA A CA 1
ATOM 601 C C . ALA A 1 79 ? -5.357 14.579 14.393 1.00 97.31 79 ALA A C 1
ATOM 603 O O . ALA A 1 79 ? -6.312 15.318 14.615 1.00 97.31 79 ALA A O 1
ATOM 604 N N . GLY A 1 80 ? -4.133 15.052 14.141 1.00 97.75 80 GLY A N 1
ATOM 605 C CA . GLY A 1 80 ? -3.814 16.482 14.170 1.00 97.75 80 GLY A CA 1
ATOM 606 C C . GLY A 1 80 ? -4.416 17.292 13.016 1.00 97.75 80 GLY A C 1
ATOM 607 O O . GLY A 1 80 ? -4.773 18.448 13.210 1.00 97.75 80 GLY A O 1
ATOM 608 N N . LEU A 1 81 ? -4.539 16.701 11.825 1.00 96.81 81 LEU A N 1
ATOM 609 C CA . LEU A 1 81 ? -5.038 17.396 10.632 1.00 96.81 81 LEU A CA 1
ATOM 610 C C . LEU A 1 81 ? -6.564 17.395 10.521 1.00 96.81 81 LEU A C 1
ATOM 612 O O . LEU A 1 81 ? -7.132 18.365 10.027 1.00 96.81 81 LEU A O 1
ATOM 616 N N . ALA A 1 82 ? -7.213 16.302 10.925 1.00 94.56 82 ALA A N 1
ATOM 617 C CA . ALA A 1 82 ? -8.640 16.091 10.689 1.00 94.56 82 ALA A CA 1
ATOM 618 C C . ALA A 1 82 ? -9.446 15.761 11.948 1.00 94.56 82 ALA A C 1
ATOM 620 O O . ALA A 1 82 ? -10.656 15.942 11.919 1.00 94.56 82 ALA A O 1
ATOM 621 N N . SER A 1 83 ? -8.811 15.268 13.025 1.00 95.62 83 SER A N 1
ATOM 622 C CA . SER A 1 83 ? -9.490 14.848 14.268 1.00 95.62 83 SER A CA 1
ATOM 623 C C . SER A 1 83 ? -10.800 14.078 14.003 1.00 95.62 83 SER A C 1
ATOM 625 O O . SER A 1 83 ? -11.872 14.522 14.408 1.00 95.62 83 SER A O 1
ATOM 627 N N . PRO A 1 84 ? -10.742 12.951 13.268 1.00 95.75 84 PRO A N 1
ATOM 628 C CA . PRO A 1 84 ? -11.938 12.359 12.682 1.00 95.75 84 PRO A CA 1
ATOM 629 C C . PRO A 1 84 ? -12.877 11.763 13.733 1.00 95.75 84 PRO A C 1
ATOM 631 O O . PRO A 1 84 ? -12.451 10.952 14.563 1.00 95.75 84 PRO A O 1
ATOM 634 N N . ASP A 1 85 ? -14.162 12.100 13.622 1.00 96.56 85 ASP A N 1
ATOM 635 C CA . ASP A 1 85 ? -15.246 11.382 14.288 1.00 96.56 85 ASP A CA 1
ATOM 636 C C . ASP A 1 85 ? -15.588 10.105 13.507 1.00 96.56 85 ASP A C 1
ATOM 638 O O . ASP A 1 85 ? -15.605 10.100 12.273 1.00 96.56 85 ASP A O 1
ATOM 642 N N . ARG A 1 86 ? -15.813 8.998 14.218 1.00 95.25 86 ARG A N 1
ATOM 643 C CA . ARG A 1 86 ? -16.014 7.670 13.620 1.00 95.25 86 ARG A CA 1
ATOM 644 C C . ARG A 1 86 ? -17.261 7.035 14.197 1.00 95.25 86 ARG A C 1
ATOM 646 O O . ARG A 1 86 ? -17.344 6.808 15.399 1.00 95.25 86 ARG A O 1
ATOM 653 N N . GLN A 1 87 ? -18.190 6.682 13.321 1.00 96.19 87 GLN A N 1
ATOM 654 C CA . GLN A 1 87 ? -19.479 6.116 13.699 1.00 96.19 87 GLN A CA 1
ATOM 655 C C . GLN A 1 87 ? -19.758 4.848 12.890 1.00 96.19 87 GLN A C 1
ATOM 657 O O . GLN A 1 87 ? -19.265 4.700 11.772 1.00 96.19 87 GLN A O 1
ATOM 662 N N . GLY A 1 88 ? -20.571 3.939 13.435 1.00 94.06 88 GLY A N 1
ATOM 663 C CA . GLY A 1 88 ? -21.012 2.743 12.713 1.00 94.06 88 GLY A CA 1
ATOM 664 C C . GLY A 1 88 ? -20.037 1.565 12.714 1.00 94.06 88 GLY A C 1
ATOM 665 O O . GLY A 1 88 ? -20.175 0.692 11.862 1.00 94.06 88 GLY A O 1
ATOM 666 N N . ALA A 1 89 ? -19.053 1.530 13.618 1.00 92.19 89 ALA A N 1
ATOM 667 C CA . ALA A 1 89 ? -18.129 0.396 13.733 1.00 92.19 89 ALA A CA 1
ATOM 668 C C . ALA A 1 89 ? -18.845 -0.909 14.134 1.00 92.19 89 ALA A C 1
ATOM 670 O O . ALA A 1 89 ? -18.416 -1.992 13.750 1.00 92.19 89 ALA A O 1
ATOM 671 N N . ASP A 1 90 ? -19.960 -0.790 14.852 1.00 92.88 90 ASP A N 1
ATOM 672 C CA . ASP A 1 90 ? -20.886 -1.868 15.199 1.00 92.88 90 ASP A CA 1
ATOM 673 C C . ASP A 1 90 ? -21.419 -2.608 13.965 1.00 92.88 90 ASP A C 1
ATOM 675 O O . ASP A 1 90 ? -21.523 -3.830 13.984 1.00 92.88 90 ASP A O 1
ATOM 679 N N . ARG A 1 91 ? -21.642 -1.898 12.852 1.00 92.69 91 ARG A N 1
ATOM 680 C CA . ARG A 1 91 ? -22.118 -2.495 11.592 1.00 92.69 91 ARG A CA 1
ATOM 681 C C . ARG A 1 91 ? -21.110 -3.442 10.948 1.00 92.69 91 ARG A C 1
ATOM 683 O O . ARG A 1 91 ? -21.474 -4.193 10.051 1.00 92.69 91 ARG A O 1
ATOM 690 N N . LEU A 1 92 ? -19.846 -3.372 11.360 1.00 92.62 92 LEU A N 1
ATOM 691 C CA . LEU A 1 92 ? -18.798 -4.244 10.844 1.00 92.62 92 LEU A CA 1
ATOM 692 C C . LEU A 1 92 ? -18.704 -5.554 11.637 1.00 92.62 92 LEU A C 1
ATOM 694 O O . LEU A 1 92 ? -18.137 -6.509 11.126 1.00 92.62 92 LEU A O 1
ATOM 698 N N . LEU A 1 93 ? -19.258 -5.632 12.853 1.00 87.62 93 LEU A N 1
ATOM 699 C CA . LEU A 1 93 ? -19.083 -6.786 13.749 1.00 87.62 93 LEU A CA 1
ATOM 700 C C . LEU A 1 93 ? -19.659 -8.096 13.194 1.00 87.62 93 LEU A C 1
ATOM 702 O O . LEU A 1 93 ? -19.168 -9.164 13.543 1.00 87.62 93 LEU A O 1
ATOM 706 N N . GLU A 1 94 ? -20.682 -8.008 12.346 1.00 88.50 94 GLU A N 1
ATOM 707 C CA . GLU A 1 94 ? -21.355 -9.159 11.730 1.00 88.50 94 GLU A CA 1
ATOM 708 C C . GLU A 1 94 ? -20.753 -9.547 10.368 1.00 88.50 94 GLU A C 1
ATOM 710 O O . GLU A 1 94 ? -21.195 -10.513 9.750 1.00 88.50 94 GLU A O 1
ATOM 715 N N . LEU A 1 95 ? -19.764 -8.795 9.868 1.00 92.00 95 LEU A N 1
ATOM 716 C CA . LEU A 1 95 ? -19.140 -9.087 8.580 1.00 92.00 95 LEU A CA 1
ATOM 717 C C . LEU A 1 95 ? -18.117 -10.215 8.717 1.00 92.00 95 LEU A C 1
ATOM 719 O O . LEU A 1 95 ? -17.141 -10.110 9.462 1.00 92.00 95 LEU A O 1
ATOM 723 N N . GLU A 1 96 ? -18.303 -11.258 7.915 1.00 87.44 96 GLU A N 1
ATOM 724 C CA . GLU A 1 96 ? -17.365 -12.368 7.781 1.00 87.44 96 GLU A CA 1
ATOM 725 C C . GLU A 1 96 ? -16.674 -12.331 6.411 1.00 87.44 96 GLU A C 1
ATOM 727 O O . GLU A 1 96 ? -17.290 -12.033 5.388 1.00 87.44 96 GLU A O 1
ATOM 732 N N . GLY A 1 97 ? -15.384 -12.674 6.388 1.00 88.50 97 GLY A N 1
ATOM 733 C CA . GLY A 1 97 ? -14.604 -12.796 5.155 1.00 88.50 97 GLY A CA 1
ATOM 734 C C . GLY A 1 97 ? -14.055 -11.477 4.578 1.00 88.50 97 GLY A C 1
ATOM 735 O O . GLY A 1 97 ? -13.968 -10.466 5.285 1.00 88.50 97 GLY A O 1
ATOM 736 N N . PRO A 1 98 ? -13.601 -11.511 3.310 1.00 92.19 98 PRO A N 1
ATOM 737 C CA . PRO A 1 98 ? -13.113 -10.350 2.561 1.00 92.19 98 PRO A CA 1
ATOM 738 C C . PRO A 1 98 ? -14.160 -9.242 2.430 1.00 92.19 98 PRO A C 1
ATOM 740 O O . PRO A 1 98 ? -15.328 -9.510 2.148 1.00 92.19 98 PRO A O 1
ATOM 743 N N . VAL A 1 99 ? -13.736 -7.983 2.564 1.00 94.12 99 VAL A N 1
ATOM 744 C CA . VAL A 1 99 ? -14.623 -6.815 2.452 1.00 94.12 99 VAL A CA 1
ATOM 745 C C . VAL A 1 99 ? -13.999 -5.764 1.541 1.00 94.12 99 VAL A C 1
ATOM 747 O O . VAL A 1 99 ? -12.841 -5.384 1.704 1.00 94.12 99 VAL A O 1
ATOM 750 N N . ILE A 1 100 ? -14.798 -5.224 0.618 1.00 95.56 100 ILE A N 1
ATOM 751 C CA . ILE A 1 100 ? -14.416 -4.058 -0.182 1.00 95.56 100 ILE A CA 1
ATOM 752 C C . ILE A 1 100 ? -14.932 -2.794 0.509 1.00 95.56 100 ILE A C 1
ATOM 754 O O . ILE A 1 100 ? -16.130 -2.513 0.509 1.00 95.56 100 ILE A O 1
ATOM 758 N N . PHE A 1 101 ? -14.018 -1.996 1.061 1.00 95.50 101 PHE A N 1
ATOM 759 C CA . PHE A 1 101 ? -14.338 -0.663 1.569 1.00 95.50 101 PHE A CA 1
ATOM 760 C C . PHE A 1 101 ? -14.320 0.355 0.423 1.00 95.50 101 PHE A C 1
ATOM 762 O O . PHE A 1 101 ? -13.263 0.670 -0.122 1.00 95.50 101 PHE A O 1
ATOM 769 N N . ALA A 1 102 ? -15.490 0.889 0.070 1.00 95.12 102 ALA A N 1
ATOM 770 C CA . ALA A 1 102 ? -15.643 1.911 -0.962 1.00 95.12 102 ALA A CA 1
ATOM 771 C C . ALA A 1 102 ? -16.023 3.257 -0.330 1.00 95.12 102 ALA A C 1
ATOM 773 O O . ALA A 1 102 ? -17.091 3.390 0.265 1.00 95.12 102 ALA A O 1
ATOM 774 N N . ALA A 1 103 ? -15.152 4.256 -0.470 1.00 94.62 103 ALA A N 1
ATOM 775 C CA . ALA A 1 103 ? -15.394 5.617 -0.001 1.00 94.62 103 ALA A CA 1
ATOM 776 C C . ALA A 1 103 ? -15.519 6.591 -1.178 1.00 94.62 103 ALA A C 1
ATOM 778 O O . ALA A 1 103 ? -14.979 6.361 -2.262 1.00 94.62 103 ALA A O 1
ATOM 779 N N . ASN A 1 104 ? -16.194 7.714 -0.945 1.00 95.75 104 ASN A N 1
ATOM 780 C CA . ASN A 1 104 ? -16.063 8.886 -1.803 1.00 95.75 104 ASN A CA 1
ATOM 781 C C . ASN A 1 104 ? -14.617 9.420 -1.765 1.00 95.75 104 ASN A C 1
ATOM 783 O O . ASN A 1 104 ? -13.888 9.178 -0.805 1.00 95.75 104 ASN A O 1
ATOM 787 N N . HIS A 1 105 ? -14.201 10.155 -2.804 1.00 94.94 105 HIS A N 1
ATOM 788 C CA . HIS A 1 105 ? -12.836 10.678 -2.902 1.00 94.94 105 HIS A CA 1
ATOM 789 C C . HIS A 1 105 ? -12.814 12.193 -3.104 1.00 94.94 105 HIS A C 1
ATOM 791 O O . HIS A 1 105 ? -13.255 12.701 -4.133 1.00 94.94 105 HIS A O 1
ATOM 797 N N . HIS A 1 106 ? -12.315 12.909 -2.103 1.00 93.31 106 HIS A N 1
ATOM 798 C CA . HIS A 1 106 ? -12.255 14.368 -2.053 1.00 93.31 106 HIS A CA 1
ATOM 799 C C . HIS A 1 106 ? -10.835 14.877 -1.792 1.00 93.31 106 HIS A C 1
ATOM 801 O O . HIS A 1 106 ? -10.546 16.040 -2.073 1.00 93.31 106 HIS A O 1
ATOM 807 N N . SER A 1 107 ? -9.941 14.044 -1.251 1.00 93.50 107 SER A N 1
ATOM 808 C CA . SER A 1 107 ? -8.598 14.479 -0.888 1.00 93.50 107 SER A CA 1
ATOM 809 C C . SER A 1 107 ? -7.577 13.342 -0.846 1.00 93.50 107 SER A C 1
ATOM 811 O O . SER A 1 107 ? -7.899 12.170 -0.671 1.00 93.50 107 SER A O 1
ATOM 813 N N . HIS A 1 108 ? -6.291 13.691 -0.897 1.00 92.44 108 HIS A N 1
ATOM 814 C CA . HIS A 1 108 ? -5.221 12.728 -0.619 1.00 92.44 108 HIS A CA 1
ATOM 815 C C . HIS A 1 108 ? -5.223 12.214 0.830 1.00 92.44 108 HIS A C 1
ATOM 817 O O . HIS A 1 108 ? -4.611 11.182 1.101 1.00 92.44 108 HIS A O 1
ATOM 823 N N . LEU A 1 109 ? -5.902 12.906 1.752 1.00 95.75 109 LEU A N 1
ATOM 824 C CA . LEU A 1 109 ? -6.025 12.483 3.145 1.00 95.75 109 LEU A CA 1
ATOM 825 C C . LEU A 1 109 ? -7.014 11.319 3.309 1.00 95.75 109 LEU A C 1
ATOM 827 O O . LEU A 1 109 ? -6.976 10.648 4.333 1.00 95.75 109 LEU A O 1
ATOM 831 N N . ASP A 1 110 ? -7.838 11.011 2.304 1.00 96.50 110 ASP A N 1
ATOM 832 C CA . ASP A 1 110 ? -8.867 9.969 2.408 1.00 96.50 110 ASP A CA 1
ATOM 833 C C . ASP A 1 110 ? -8.255 8.579 2.638 1.00 96.50 110 ASP A C 1
ATOM 835 O O . ASP A 1 110 ? -8.730 7.810 3.469 1.00 96.50 110 ASP A O 1
ATOM 839 N N . THR A 1 111 ? -7.149 8.259 1.955 1.00 96.50 111 THR A N 1
ATOM 840 C CA . THR A 1 111 ? -6.446 6.979 2.137 1.00 96.50 111 THR A CA 1
ATOM 841 C C . THR A 1 111 ? -5.892 6.807 3.557 1.00 96.50 111 THR A C 1
ATOM 843 O O . THR A 1 111 ? -6.252 5.824 4.206 1.00 96.50 111 THR A O 1
ATOM 846 N N . PRO A 1 112 ? -5.049 7.715 4.094 1.00 97.06 112 PRO A N 1
ATOM 847 C CA . PRO A 1 112 ? -4.584 7.588 5.474 1.00 97.06 112 PRO A CA 1
ATOM 848 C C . PRO A 1 112 ? -5.728 7.722 6.491 1.00 97.06 112 PRO A C 1
ATOM 850 O O . PRO A 1 112 ? -5.683 7.079 7.542 1.00 97.06 112 PRO A O 1
ATOM 853 N N . LEU A 1 113 ? -6.779 8.489 6.187 1.00 97.56 113 LEU A N 1
ATOM 854 C CA . LEU A 1 113 ? -7.973 8.557 7.024 1.00 97.56 113 LEU A CA 1
ATOM 855 C C . LEU A 1 113 ? -8.645 7.184 7.135 1.00 97.56 113 LEU A C 1
ATOM 857 O O . LEU A 1 113 ? -8.877 6.730 8.252 1.00 97.56 113 LEU A O 1
ATOM 861 N N . LEU A 1 114 ? -8.895 6.486 6.025 1.00 97.12 114 LEU A N 1
ATOM 862 C CA . LEU A 1 114 ? -9.474 5.138 6.043 1.00 97.12 114 LEU A CA 1
ATOM 863 C C . LEU A 1 114 ? -8.568 4.129 6.749 1.00 97.12 114 LEU A C 1
ATOM 865 O O . LEU A 1 114 ? -9.028 3.429 7.650 1.00 97.12 114 LEU A O 1
ATOM 869 N N . LEU A 1 115 ? -7.276 4.099 6.408 1.00 97.56 115 LEU A N 1
ATOM 870 C CA . LEU A 1 115 ? -6.312 3.160 6.998 1.00 97.56 115 LEU A CA 1
ATOM 871 C C . LEU A 1 115 ? -6.197 3.302 8.519 1.00 97.56 115 LEU A C 1
ATOM 873 O O . LEU A 1 115 ? -5.944 2.325 9.213 1.00 97.56 115 LEU A O 1
ATOM 877 N N . THR A 1 116 ? -6.404 4.505 9.053 1.00 97.31 116 THR A N 1
ATOM 878 C CA . THR A 1 116 ? -6.360 4.761 10.501 1.00 97.31 116 THR A CA 1
ATOM 879 C C . THR A 1 116 ? -7.732 4.685 11.173 1.00 97.31 116 THR A C 1
ATOM 881 O O . THR A 1 116 ? -7.815 4.774 12.399 1.00 97.31 116 THR A O 1
ATOM 884 N N . SER A 1 117 ? -8.812 4.531 10.398 1.00 96.31 117 SER A N 1
ATOM 885 C CA . SER A 1 117 ? -10.194 4.538 10.897 1.00 96.31 117 SER A CA 1
ATOM 886 C C . SER A 1 117 ? -10.878 3.184 10.852 1.00 96.31 117 SER A C 1
ATOM 888 O O . SER A 1 117 ? -11.680 2.899 11.739 1.00 96.31 117 SER A O 1
ATOM 890 N N . ILE A 1 118 ? -10.547 2.343 9.875 1.00 95.69 118 ILE A N 1
ATOM 891 C CA . ILE A 1 118 ? -11.086 0.986 9.793 1.00 95.69 118 ILE A CA 1
ATOM 892 C C . ILE A 1 118 ? -10.562 0.170 10.995 1.00 95.69 118 ILE A C 1
ATOM 894 O O . ILE A 1 118 ? -9.375 0.283 11.338 1.00 95.69 118 ILE A O 1
ATOM 898 N N . PRO A 1 119 ? -11.428 -0.578 11.706 1.00 94.06 119 PRO A N 1
ATOM 899 C CA . PRO A 1 119 ? -11.036 -1.372 12.867 1.00 94.06 119 PRO A CA 1
ATOM 900 C C . PRO A 1 119 ? -10.327 -2.684 12.495 1.00 94.06 119 PRO A C 1
ATOM 902 O O . PRO A 1 119 ? -10.193 -3.053 11.326 1.00 94.06 119 PRO A O 1
ATOM 905 N N . GLU A 1 120 ? -9.855 -3.389 13.524 1.00 92.69 120 GLU A N 1
ATOM 906 C CA . GLU A 1 120 ? -9.518 -4.810 13.395 1.00 92.69 120 GLU A CA 1
ATOM 907 C C . GLU A 1 120 ? -10.776 -5.629 13.056 1.00 92.69 120 GLU A C 1
ATOM 909 O O . GLU A 1 120 ? -11.869 -5.222 13.457 1.00 92.69 120 GLU A O 1
ATOM 914 N N . PRO A 1 121 ? -10.637 -6.773 12.358 1.00 91.69 121 PRO A N 1
ATOM 915 C CA . PRO A 1 121 ? -9.382 -7.410 11.924 1.00 91.69 121 PRO A CA 1
ATOM 916 C C . PRO A 1 121 ? -8.814 -6.899 10.584 1.00 91.69 121 PRO A C 1
ATOM 918 O O . PRO A 1 121 ? -7.803 -7.418 10.101 1.00 91.69 121 PRO A O 1
ATOM 921 N N . TRP A 1 122 ? -9.453 -5.914 9.942 1.00 94.06 122 TRP A N 1
ATOM 922 C CA . TRP A 1 122 ? -9.090 -5.511 8.577 1.00 94.06 122 TRP A CA 1
ATOM 923 C C . TRP A 1 122 ? -7.900 -4.561 8.511 1.00 94.06 122 TRP A C 1
ATOM 925 O O . TRP A 1 122 ? -7.105 -4.669 7.581 1.00 94.06 122 TRP A O 1
ATOM 935 N N . ARG A 1 123 ? -7.738 -3.643 9.473 1.00 94.50 123 ARG A N 1
ATOM 936 C CA . ARG A 1 123 ? -6.771 -2.528 9.403 1.00 94.50 123 ARG A CA 1
ATOM 937 C C . ARG A 1 123 ? -5.393 -2.911 8.850 1.00 94.50 123 ARG A C 1
ATOM 939 O O . ARG A 1 123 ? -4.900 -2.279 7.916 1.00 94.50 123 ARG A O 1
ATOM 946 N N . HIS A 1 124 ? -4.762 -3.957 9.389 1.00 95.12 124 HIS A N 1
ATOM 947 C CA . HIS A 1 124 ? -3.407 -4.381 8.986 1.00 95.12 124 HIS A CA 1
ATOM 948 C C . HIS A 1 124 ? -3.377 -5.434 7.866 1.00 95.12 124 HIS A C 1
ATOM 950 O O . HIS A 1 124 ? -2.321 -6.005 7.547 1.00 95.12 124 HIS A O 1
ATOM 956 N N . LYS A 1 125 ? -4.536 -5.710 7.275 1.00 94.50 125 LYS A N 1
ATOM 957 C CA . LYS A 1 125 ? -4.736 -6.496 6.057 1.00 94.50 125 LYS A CA 1
ATOM 958 C C . LYS A 1 125 ? -5.304 -5.667 4.901 1.00 94.50 125 LYS A C 1
ATOM 960 O O . LYS A 1 125 ? -5.410 -6.201 3.818 1.00 94.50 125 LYS A O 1
ATOM 965 N N . ILE A 1 126 ? -5.577 -4.371 5.050 1.00 95.94 126 ILE A N 1
ATOM 966 C CA . ILE A 1 126 ? -6.065 -3.569 3.917 1.00 95.94 126 ILE A CA 1
ATOM 967 C C . ILE A 1 126 ? -5.021 -3.498 2.790 1.00 95.94 126 ILE A C 1
ATOM 969 O O . ILE A 1 126 ? -3.827 -3.262 3.026 1.00 95.94 126 ILE A O 1
ATOM 973 N N . VAL A 1 127 ? -5.51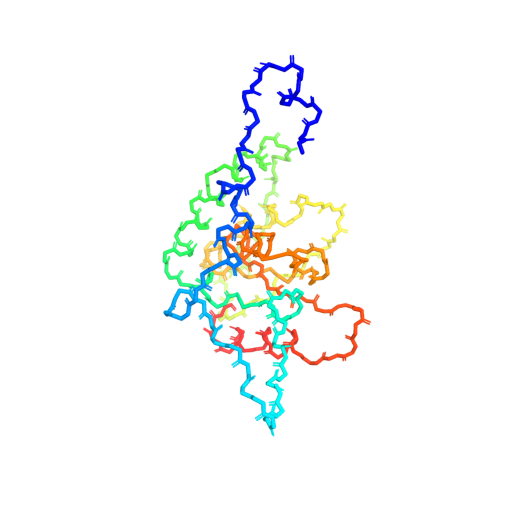3 -3.648 1.560 1.00 97.19 127 VAL A N 1
ATOM 974 C CA . VAL A 1 127 ? -4.841 -3.282 0.310 1.00 97.19 127 VAL A CA 1
ATOM 975 C C . VAL A 1 127 ? -5.546 -2.089 -0.325 1.00 97.19 127 VAL A C 1
ATOM 977 O O . VAL A 1 127 ? -6.768 -1.973 -0.275 1.00 97.19 127 VAL A O 1
ATOM 980 N N . VAL A 1 128 ? -4.773 -1.190 -0.931 1.00 97.81 128 VAL A N 1
ATOM 981 C CA . VAL A 1 128 ? -5.306 0.035 -1.541 1.00 97.81 128 VAL A CA 1
ATOM 982 C C . VAL A 1 128 ? -5.110 -0.020 -3.048 1.00 97.81 128 VAL A C 1
ATOM 984 O O . VAL A 1 128 ? -3.980 -0.047 -3.534 1.00 97.81 128 VAL A O 1
ATOM 987 N N . GLY A 1 129 ? -6.202 0.008 -3.807 1.00 97.00 129 GLY A N 1
ATOM 988 C CA . GLY A 1 129 ? -6.131 0.197 -5.253 1.00 97.00 129 GLY A CA 1
ATOM 989 C C . GLY A 1 129 ? -5.591 1.590 -5.580 1.00 97.00 129 GLY A C 1
ATOM 990 O O . GLY A 1 129 ? -6.241 2.591 -5.292 1.00 97.00 129 GLY A O 1
ATOM 991 N N . ALA A 1 130 ? -4.401 1.669 -6.173 1.00 96.56 130 ALA A N 1
ATOM 992 C CA . ALA A 1 130 ? -3.719 2.929 -6.441 1.00 96.56 130 ALA A CA 1
ATOM 993 C C . ALA A 1 130 ? -3.344 3.051 -7.923 1.00 96.56 130 ALA A C 1
ATOM 995 O O . ALA A 1 130 ? -2.859 2.100 -8.535 1.00 96.56 130 ALA A O 1
ATOM 996 N N . ALA A 1 131 ? -3.543 4.235 -8.506 1.00 96.06 131 ALA A N 1
ATOM 997 C CA . ALA A 1 131 ? -3.282 4.484 -9.923 1.00 96.06 131 ALA A CA 1
ATOM 998 C C . ALA A 1 131 ? -1.840 4.112 -10.321 1.00 96.06 131 ALA A C 1
ATOM 1000 O O . AL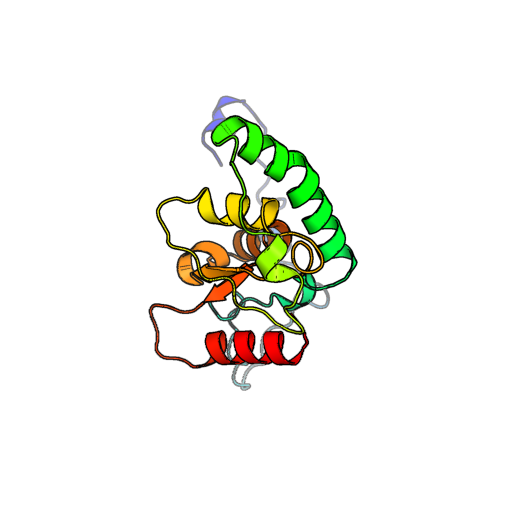A A 1 131 ? -0.864 4.665 -9.801 1.00 96.06 131 ALA A O 1
ATOM 1001 N N . ALA A 1 132 ? -1.712 3.170 -11.254 1.00 96.00 132 ALA A N 1
ATOM 1002 C CA . ALA A 1 132 ? -0.443 2.571 -11.651 1.00 96.00 132 ALA A CA 1
ATOM 1003 C C . ALA A 1 132 ? 0.559 3.593 -12.217 1.00 96.00 132 ALA A C 1
ATOM 1005 O O . ALA A 1 132 ? 1.750 3.557 -11.912 1.00 96.00 132 ALA A O 1
ATOM 1006 N N . ASP A 1 133 ? 0.077 4.527 -13.026 1.00 94.00 133 ASP A N 1
ATOM 1007 C CA . ASP A 1 133 ? 0.866 5.579 -13.662 1.00 94.00 133 ASP A CA 1
ATOM 1008 C C . ASP A 1 133 ? 1.388 6.632 -12.672 1.00 94.00 133 ASP A C 1
ATOM 1010 O O . ASP A 1 133 ? 2.442 7.221 -12.910 1.00 94.00 133 ASP A O 1
ATOM 1014 N N . TYR A 1 134 ? 0.695 6.831 -11.547 1.00 93.38 134 TYR A N 1
ATOM 1015 C CA . TYR A 1 134 ? 1.069 7.806 -10.522 1.00 93.38 134 TYR A CA 1
ATOM 1016 C C . TYR A 1 134 ? 1.934 7.181 -9.418 1.00 93.38 134 TYR A C 1
ATOM 1018 O O . TYR A 1 134 ? 3.078 7.583 -9.209 1.00 93.38 134 TYR A O 1
ATOM 1026 N N . PHE A 1 135 ? 1.422 6.155 -8.733 1.00 96.25 135 PHE A N 1
ATOM 1027 C CA . PHE A 1 135 ? 2.082 5.576 -7.557 1.00 96.25 135 PHE A CA 1
ATOM 1028 C C . PHE A 1 135 ? 3.234 4.635 -7.937 1.00 96.25 135 PHE A C 1
ATOM 1030 O O . PHE A 1 135 ? 4.264 4.582 -7.262 1.00 96.25 135 PHE A O 1
ATOM 1037 N N . PHE A 1 136 ? 3.128 3.960 -9.083 1.00 96.69 136 PHE A N 1
ATOM 1038 C CA . PHE A 1 136 ? 4.096 2.951 -9.523 1.00 96.69 136 PHE A CA 1
ATOM 1039 C C . PHE A 1 136 ? 4.973 3.416 -10.691 1.00 96.69 136 PHE A C 1
ATOM 1041 O O . PHE A 1 136 ? 5.595 2.590 -11.360 1.00 96.69 136 PHE A O 1
ATOM 1048 N N . GLY A 1 137 ? 5.085 4.728 -10.928 1.00 93.94 137 GLY A N 1
ATOM 1049 C CA . GLY A 1 137 ? 5.896 5.282 -12.021 1.00 93.94 137 GLY A CA 1
ATOM 1050 C C . GLY A 1 137 ? 7.383 4.902 -11.949 1.00 93.94 137 GLY A C 1
ATOM 1051 O O . GLY A 1 137 ? 8.030 4.693 -12.977 1.00 93.94 137 GLY A O 1
ATOM 1052 N N . THR A 1 138 ? 7.927 4.734 -10.739 1.00 95.69 138 THR A N 1
ATOM 1053 C CA . THR A 1 138 ? 9.295 4.249 -10.509 1.00 95.69 138 THR A CA 1
ATOM 1054 C C . THR A 1 138 ? 9.310 3.088 -9.520 1.00 95.69 138 THR A C 1
ATOM 1056 O O . THR A 1 138 ? 8.375 2.902 -8.744 1.00 95.69 138 THR A O 1
ATOM 1059 N N . ARG A 1 139 ? 10.410 2.325 -9.486 1.00 95.25 139 ARG A N 1
ATOM 1060 C CA . ARG A 1 139 ? 10.578 1.251 -8.490 1.00 95.25 139 ARG A CA 1
ATOM 1061 C C . ARG A 1 139 ? 10.590 1.771 -7.052 1.00 95.25 139 ARG A C 1
ATOM 1063 O O . ARG A 1 139 ? 10.145 1.059 -6.164 1.00 95.25 139 ARG A O 1
ATOM 1070 N N . ILE A 1 140 ? 11.099 2.985 -6.836 1.00 96.62 140 ILE A N 1
ATOM 1071 C CA . ILE A 1 140 ? 11.185 3.596 -5.504 1.00 96.62 140 ILE A CA 1
ATOM 1072 C C . ILE A 1 140 ? 9.795 4.028 -5.043 1.00 96.62 140 ILE A C 1
ATOM 1074 O O . ILE A 1 140 ? 9.375 3.648 -3.957 1.00 96.62 140 ILE A O 1
ATOM 1078 N N . THR A 1 141 ? 9.061 4.771 -5.878 1.00 97.19 141 THR A N 1
ATOM 1079 C CA . THR A 1 141 ? 7.693 5.195 -5.542 1.00 97.19 141 THR A CA 1
ATOM 1080 C C . THR A 1 141 ? 6.782 3.986 -5.360 1.00 97.19 141 THR A C 1
ATOM 1082 O O . THR A 1 141 ? 6.094 3.910 -4.351 1.00 97.19 141 THR A O 1
ATOM 1085 N N . GLY A 1 142 ? 6.881 2.984 -6.243 1.00 97.75 142 GLY A N 1
ATOM 1086 C CA . GLY A 1 142 ? 6.133 1.735 -6.114 1.00 97.75 142 GLY A CA 1
ATOM 1087 C C . GLY A 1 142 ? 6.451 0.992 -4.817 1.00 97.75 142 GLY A C 1
ATOM 1088 O O . GLY A 1 142 ? 5.533 0.538 -4.140 1.00 97.75 142 GLY A O 1
ATOM 1089 N N . ALA A 1 143 ? 7.727 0.939 -4.417 1.00 98.00 143 ALA A N 1
ATOM 1090 C CA . ALA A 1 143 ? 8.113 0.295 -3.166 1.00 98.00 143 ALA A CA 1
ATOM 1091 C C . ALA A 1 143 ? 7.566 1.020 -1.934 1.00 98.00 143 ALA A C 1
ATOM 1093 O O . ALA A 1 143 ? 7.035 0.384 -1.025 1.00 98.00 143 ALA A O 1
ATOM 1094 N N . MET A 1 144 ? 7.653 2.352 -1.925 1.00 97.94 144 MET A N 1
ATOM 1095 C CA . MET A 1 144 ? 7.125 3.179 -0.842 1.00 97.94 144 MET A CA 1
ATOM 1096 C C . MET A 1 144 ? 5.601 3.084 -0.746 1.00 97.94 144 MET A C 1
ATOM 1098 O O . MET A 1 144 ? 5.072 2.968 0.356 1.00 97.94 144 MET A O 1
ATOM 1102 N N . SER A 1 145 ? 4.890 3.087 -1.876 1.00 97.88 145 SER A N 1
ATOM 1103 C CA . SER A 1 145 ? 3.433 2.933 -1.910 1.00 97.88 145 SER A CA 1
ATOM 1104 C C . SER A 1 145 ? 2.992 1.538 -1.462 1.00 97.88 145 SER A C 1
ATOM 1106 O O . SER A 1 145 ? 2.106 1.421 -0.614 1.00 97.88 145 SER A O 1
ATOM 1108 N N . ALA A 1 146 ? 3.630 0.480 -1.970 1.00 98.06 146 ALA A N 1
ATOM 1109 C CA . ALA A 1 146 ? 3.311 -0.895 -1.590 1.00 98.06 146 ALA A CA 1
ATOM 1110 C C . ALA A 1 146 ? 3.564 -1.138 -0.091 1.00 98.06 146 ALA A C 1
ATOM 1112 O O . ALA A 1 146 ? 2.707 -1.683 0.604 1.00 98.06 146 ALA A O 1
ATOM 1113 N N . LEU A 1 147 ? 4.700 -0.671 0.441 1.00 98.25 147 LEU A N 1
ATOM 1114 C CA . LEU A 1 147 ? 5.015 -0.809 1.863 1.00 98.25 147 LEU A CA 1
ATOM 1115 C C . LEU A 1 147 ? 4.119 0.065 2.743 1.00 98.25 147 LEU A C 1
ATOM 1117 O O . LEU A 1 147 ? 3.530 -0.438 3.691 1.00 98.25 147 LEU A O 1
ATOM 1121 N N . GLY A 1 148 ? 4.031 1.363 2.446 1.00 97.38 148 GLY A N 1
ATOM 1122 C CA . GLY A 1 148 ? 3.449 2.354 3.350 1.00 97.38 148 GLY A CA 1
ATOM 1123 C C . GLY A 1 148 ? 1.932 2.266 3.478 1.00 97.38 148 GLY A C 1
ATOM 1124 O O . GLY A 1 148 ? 1.410 2.447 4.572 1.00 97.38 148 GLY A O 1
ATOM 1125 N N . ILE A 1 149 ? 1.230 1.968 2.382 1.00 97.19 149 ILE A N 1
ATOM 1126 C CA . ILE A 1 149 ? -0.243 1.932 2.356 1.00 97.19 149 ILE A CA 1
ATOM 1127 C C . ILE A 1 149 ? -0.809 0.612 1.824 1.00 97.19 149 ILE A C 1
ATOM 1129 O O . ILE A 1 149 ? -2.013 0.504 1.639 1.00 97.19 149 ILE A O 1
ATOM 1133 N N . GLY A 1 150 ? 0.032 -0.394 1.556 1.00 97.50 150 GLY A N 1
ATOM 1134 C CA . GLY A 1 150 ? -0.445 -1.655 0.979 1.00 97.50 150 GLY A CA 1
ATOM 1135 C C . GLY A 1 150 ? -0.959 -1.481 -0.452 1.00 97.50 150 GLY A C 1
ATOM 1136 O O . GLY A 1 150 ? -1.902 -2.162 -0.848 1.00 97.50 150 GLY A O 1
ATOM 1137 N N . ALA A 1 151 ? -0.397 -0.533 -1.211 1.00 98.12 151 ALA A N 1
ATOM 1138 C CA . ALA A 1 151 ? -0.900 -0.215 -2.540 1.00 98.12 151 ALA A CA 1
ATOM 1139 C C . ALA A 1 151 ? -0.739 -1.387 -3.519 1.00 98.12 151 ALA A C 1
ATOM 1141 O O . ALA A 1 151 ? 0.330 -1.999 -3.593 1.00 98.12 151 ALA A O 1
ATOM 1142 N N . ILE A 1 152 ? -1.761 -1.606 -4.345 1.00 98.06 152 ILE A N 1
ATOM 1143 C CA . ILE A 1 152 ? -1.719 -2.448 -5.543 1.00 98.06 152 ILE A CA 1
ATOM 1144 C C . ILE A 1 152 ? -1.968 -1.592 -6.791 1.00 98.06 152 ILE A C 1
ATOM 1146 O O . ILE A 1 152 ? -2.733 -0.625 -6.727 1.00 98.06 152 ILE A O 1
ATOM 1150 N N . PRO A 1 153 ? -1.317 -1.889 -7.928 1.00 97.19 153 PRO A N 1
ATOM 1151 C CA . PRO A 1 153 ? -1.416 -1.044 -9.104 1.00 97.19 153 PRO A CA 1
ATOM 1152 C C . PRO A 1 153 ? -2.733 -1.265 -9.857 1.00 97.19 153 PRO A C 1
ATOM 1154 O O . PRO A 1 153 ? -3.029 -2.359 -10.341 1.00 97.19 153 PRO A O 1
ATOM 1157 N N . ILE A 1 154 ? -3.489 -0.186 -10.030 1.00 96.50 154 ILE A N 1
ATOM 1158 C CA . ILE A 1 154 ? -4.709 -0.142 -10.835 1.00 96.50 154 ILE A CA 1
ATOM 1159 C C . ILE A 1 154 ? -4.418 0.585 -12.148 1.00 96.50 154 ILE A C 1
ATOM 1161 O O . ILE A 1 154 ? -4.085 1.773 -12.159 1.00 96.50 154 ILE A O 1
ATOM 1165 N N . GLU A 1 155 ? -4.510 -0.143 -13.260 1.00 94.31 155 GLU A N 1
ATOM 1166 C CA . GLU A 1 155 ? -4.428 0.414 -14.609 1.00 94.31 155 GLU A CA 1
ATOM 1167 C C . GLU A 1 155 ? -5.732 1.145 -14.951 1.00 94.31 155 GLU A C 1
ATOM 1169 O O . GLU A 1 155 ? -6.820 0.594 -14.806 1.00 94.31 155 GLU A O 1
ATOM 1174 N N . ARG A 1 156 ? -5.613 2.395 -15.407 1.00 91.69 156 ARG A N 1
ATOM 1175 C CA . ARG A 1 156 ? -6.753 3.279 -15.706 1.00 91.69 156 ARG A CA 1
ATOM 1176 C C . ARG A 1 156 ? -6.751 3.824 -17.132 1.00 91.69 156 ARG A C 1
ATOM 1178 O O . ARG A 1 156 ? -7.759 4.360 -17.574 1.00 91.69 156 ARG A O 1
ATOM 1185 N N . ALA A 1 157 ? -5.625 3.725 -17.840 1.00 85.62 157 ALA A N 1
ATOM 1186 C CA . ALA A 1 157 ? -5.456 4.290 -19.178 1.00 85.62 157 ALA A CA 1
ATOM 1187 C C . ALA A 1 157 ? -5.546 3.232 -20.283 1.00 85.62 157 ALA A C 1
ATOM 1189 O O . ALA A 1 157 ? -5.796 3.564 -21.441 1.00 85.62 157 ALA A O 1
ATOM 1190 N N . LYS A 1 158 ? -5.310 1.960 -19.949 1.00 85.62 158 LYS A N 1
ATOM 1191 C CA . LYS A 1 158 ? -5.324 0.851 -20.906 1.00 85.62 158 LYS A CA 1
ATOM 1192 C C . LYS A 1 158 ? -6.361 -0.185 -20.521 1.00 85.62 158 LYS A C 1
ATOM 1194 O O . LYS A 1 158 ? -6.509 -0.528 -19.355 1.00 85.62 158 LYS A O 1
ATOM 1199 N N . THR A 1 159 ? -7.022 -0.742 -21.526 1.00 82.38 159 THR A N 1
ATOM 1200 C CA . THR A 1 159 ? -7.898 -1.897 -21.347 1.00 82.38 159 THR A CA 1
ATOM 1201 C C . THR A 1 159 ? -7.055 -3.135 -21.055 1.00 82.38 159 THR A C 1
ATOM 1203 O O . THR A 1 159 ? -6.224 -3.537 -21.872 1.00 82.38 159 THR A O 1
ATOM 1206 N N . GLY A 1 160 ? -7.266 -3.743 -19.894 1.00 85.88 160 GLY A N 1
ATOM 1207 C CA . GLY A 1 160 ? -6.596 -4.968 -19.481 1.00 85.88 160 GLY A CA 1
ATOM 1208 C C . GLY A 1 160 ? -7.253 -5.541 -18.234 1.00 85.88 160 GLY A C 1
ATOM 1209 O O . GLY A 1 160 ? -7.916 -4.820 -17.495 1.00 85.88 160 GLY A O 1
ATOM 1210 N N . ARG A 1 161 ? -7.078 -6.843 -18.005 1.00 90.94 161 ARG A N 1
ATOM 1211 C CA . ARG A 1 161 ? -7.683 -7.531 -16.855 1.00 90.94 161 ARG A CA 1
ATOM 1212 C C . ARG A 1 161 ? -6.781 -7.606 -15.629 1.00 90.94 161 ARG A C 1
ATOM 1214 O O . ARG A 1 161 ? -7.278 -7.751 -14.527 1.00 90.94 161 ARG A O 1
ATOM 1221 N N . LYS A 1 162 ? -5.476 -7.390 -15.803 1.00 90.88 162 LYS A N 1
ATOM 1222 C CA . LYS A 1 162 ? -4.444 -7.605 -14.779 1.00 90.88 162 LYS A CA 1
ATOM 1223 C C . LYS A 1 162 ? -4.765 -7.017 -13.400 1.00 90.88 162 LYS A C 1
ATOM 1225 O O . LYS A 1 162 ? -4.594 -7.703 -12.404 1.00 90.88 162 LYS A O 1
ATOM 1230 N N . SER A 1 163 ? -5.205 -5.761 -13.329 1.00 94.19 163 SER A N 1
ATOM 1231 C CA . SER A 1 163 ? -5.534 -5.126 -12.045 1.00 94.19 163 SER A CA 1
ATOM 1232 C C . SER A 1 163 ? -6.781 -5.723 -11.391 1.00 94.19 163 SER A C 1
ATOM 1234 O O . SER A 1 163 ? -6.824 -5.827 -10.171 1.00 94.19 163 SER A O 1
ATOM 1236 N N . ALA A 1 164 ? -7.774 -6.119 -12.191 1.00 94.00 164 ALA A N 1
ATOM 1237 C CA . ALA A 1 164 ? -8.983 -6.771 -11.700 1.00 94.00 164 ALA A CA 1
ATOM 1238 C C . ALA A 1 164 ? -8.705 -8.221 -11.281 1.00 94.00 164 ALA A C 1
ATOM 1240 O O . ALA A 1 164 ? -9.154 -8.626 -10.218 1.00 94.00 164 ALA A O 1
ATOM 1241 N N . ASP A 1 165 ? -7.917 -8.961 -12.068 1.00 96.00 165 ASP A N 1
ATOM 1242 C CA . ASP A 1 165 ? -7.507 -10.329 -11.742 1.00 96.00 165 ASP A CA 1
ATOM 1243 C C . ASP A 1 165 ? -6.677 -10.337 -10.438 1.00 96.00 165 ASP A C 1
ATOM 1245 O O . ASP A 1 165 ? -6.984 -11.103 -9.537 1.00 96.00 165 ASP A O 1
ATOM 1249 N N . LEU A 1 166 ? -5.730 -9.400 -10.259 1.00 95.94 166 LEU A N 1
ATOM 1250 C CA . LEU A 1 166 ? -4.985 -9.244 -8.996 1.00 95.94 166 LEU A CA 1
ATOM 1251 C C . LEU A 1 166 ? -5.903 -8.928 -7.804 1.00 95.94 166 LEU A C 1
ATOM 1253 O O . LEU A 1 166 ? -5.689 -9.432 -6.706 1.00 95.94 166 LEU A O 1
ATOM 1257 N N . ALA A 1 167 ? -6.896 -8.053 -7.984 1.00 95.69 167 ALA A N 1
ATOM 1258 C CA . ALA A 1 167 ? -7.840 -7.737 -6.915 1.00 95.69 167 ALA A CA 1
ATOM 1259 C C . ALA A 1 167 ? -8.716 -8.950 -6.556 1.00 95.69 167 ALA A C 1
ATOM 1261 O O . ALA A 1 167 ? -8.968 -9.175 -5.377 1.00 95.69 167 ALA A O 1
ATOM 1262 N N . ALA A 1 168 ? -9.135 -9.737 -7.552 1.00 96.31 168 ALA A N 1
ATOM 1263 C CA . ALA A 1 168 ? -9.886 -10.972 -7.345 1.00 96.31 168 ALA A CA 1
ATOM 1264 C C . ALA A 1 168 ? -9.048 -12.032 -6.613 1.00 96.31 168 ALA A C 1
ATOM 1266 O O . ALA A 1 168 ? -9.508 -12.565 -5.613 1.00 96.31 168 ALA A O 1
ATOM 1267 N N . GLU A 1 169 ? -7.797 -12.248 -7.031 1.00 96.81 169 GLU A N 1
ATOM 1268 C CA . GLU A 1 169 ? -6.859 -13.156 -6.353 1.00 96.81 169 GLU A CA 1
ATOM 1269 C C . GLU A 1 169 ? -6.676 -12.785 -4.873 1.00 96.81 169 GLU A C 1
ATOM 1271 O O . GLU A 1 169 ? -6.666 -13.650 -4.006 1.00 96.81 169 GLU A O 1
ATOM 1276 N N . LEU A 1 170 ? -6.583 -11.489 -4.556 1.00 96.38 170 LEU A N 1
ATOM 1277 C CA . LEU A 1 170 ? -6.459 -11.032 -3.169 1.00 96.38 170 LEU A CA 1
ATOM 1278 C C . LEU A 1 170 ? -7.713 -11.327 -2.340 1.00 96.38 170 LEU A C 1
ATOM 1280 O O . LEU A 1 170 ? -7.594 -11.747 -1.190 1.00 96.38 170 LEU A O 1
ATOM 1284 N N . ILE A 1 171 ? -8.897 -11.127 -2.919 1.00 95.62 171 ILE A N 1
ATOM 1285 C CA . ILE A 1 171 ? -10.167 -11.473 -2.272 1.00 95.62 171 ILE A CA 1
ATOM 1286 C C . ILE A 1 171 ? -10.217 -12.983 -2.005 1.00 95.62 171 ILE A C 1
ATOM 1288 O O . ILE A 1 171 ? -10.510 -13.387 -0.880 1.00 95.62 171 ILE A O 1
ATOM 1292 N N . ASP A 1 172 ? -9.857 -13.806 -2.992 1.00 96.06 172 ASP A N 1
ATOM 1293 C CA . ASP A 1 172 ? -9.802 -15.267 -2.853 1.00 96.06 172 ASP A CA 1
ATOM 1294 C C . ASP A 1 172 ? -8.787 -15.707 -1.773 1.00 96.06 172 ASP A C 1
ATOM 1296 O O . ASP A 1 172 ? -9.037 -16.655 -1.026 1.00 96.06 172 ASP A O 1
ATOM 1300 N N . ASP A 1 173 ? -7.685 -14.965 -1.615 1.00 94.81 173 ASP A N 1
ATOM 1301 C CA . ASP A 1 173 ? -6.657 -15.167 -0.583 1.00 94.81 173 ASP A CA 1
ATOM 1302 C C . ASP A 1 173 ? -7.059 -14.664 0.825 1.00 94.81 173 ASP A C 1
ATOM 1304 O O . ASP A 1 173 ? -6.279 -14.772 1.784 1.00 94.81 173 ASP A O 1
ATOM 1308 N N . GLY A 1 174 ? -8.256 -14.097 0.994 1.00 93.50 174 GLY A N 1
ATOM 1309 C CA . GLY A 1 174 ? -8.744 -13.636 2.296 1.00 93.50 174 GLY A CA 1
ATOM 1310 C C . GLY A 1 174 ? -8.205 -12.265 2.729 1.00 93.50 174 GLY A C 1
ATOM 1311 O O . GLY A 1 174 ? -7.947 -12.060 3.932 1.00 93.50 174 GLY A O 1
ATOM 1312 N N . TRP A 1 175 ? -7.955 -11.374 1.762 1.00 92.56 175 TRP A N 1
ATOM 1313 C CA . TRP A 1 175 ? -7.596 -9.966 1.982 1.00 92.56 175 TRP A CA 1
ATOM 1314 C C . TRP A 1 175 ? -8.808 -9.043 2.070 1.00 92.56 175 TRP A C 1
ATOM 1316 O O . TRP A 1 175 ? -9.818 -9.293 1.380 1.00 92.56 175 TRP A O 1
#

Foldseek 3Di:
DPPVCVVVPHDDDPPCRPPVVVVVPDDPPVDDHDDDPPDDDDPDQDCAFQRPDLVVCVDPVLLVLQCCLLQPPLLVVCCVPPVDDADDLVVCPPDDFDDDDDDDDDDPNVQSVCLNHNDPPCNSVDEDADARVPQGVDPVSVVCCCRHRVYHHDYDPDDDCSSVVVVVVSSVVGD

pLDDT: mean 90.72, std 9.06, range [54.97, 98.44]

Radius of gyration: 21.73 Å; chains: 1; bounding box: 59×42×48 Å